Protein AF-A0A2T1ENC5-F1 (afdb_monomer_lite)

Sequence (123 aa):
MCKVIEQIRSIVQFRAGNLIKDNFPQPFVDLHSRNIVICCNVFIYFDSKAIVMTLDKFYYILNFGGYLITGHAELHRQKLGRLQTKVFPESLIYQRQDLPVKKYIVAEKLLTTVININQSKIV

Foldseek 3Di:
DDDDDVVVVVVDDDDDDDLQPDDPPDPPDDLPDQQEAEEEPPLVPDDLVSVVSNLVRVLLSHAAFGKYFYYPCSCVPHDNDQWCWDDDPHGIMTTRHDHNPPDVVVVVVVVVVVVVVVVVPDD

pLDDT: mean 78.29, std 17.15, range [41.56, 97.31]

Secondary structure (DSSP, 8-state):
-----HHHHTT-------TTTS--S-TTS-TT---EEEE-S-GGG--HHHHHHHHHHHHHHSPTT-EEEESTTTTTTS--TTEEEEEETTEEEEEE-SPPSSSHHHHHHHHHHHHHHHTSS--

Radius of gyration: 20.45 Å; chains: 1; bounding box: 63×48×48 Å

Structure (mmCIF, N/CA/C/O backbone):
data_AF-A0A2T1ENC5-F1
#
_entry.id   AF-A0A2T1ENC5-F1
#
loop_
_atom_site.group_PDB
_atom_site.id
_atom_site.type_symbol
_atom_site.label_atom_id
_atom_site.label_alt_id
_atom_site.label_comp_id
_atom_site.label_asym_id
_atom_site.label_entity_id
_atom_site.label_seq_id
_atom_site.pdbx_PDB_ins_code
_atom_site.Cartn_x
_atom_site.Cartn_y
_atom_site.Cartn_z
_atom_site.occupancy
_atom_site.B_iso_or_equiv
_atom_site.auth_seq_id
_atom_site.auth_comp_id
_atom_site.auth_asym_id
_atom_site.auth_atom_id
_atom_site.pdbx_PDB_model_num
ATOM 1 N N . MET A 1 1 ? -27.206 17.756 3.305 1.00 75.56 1 MET A N 1
ATOM 2 C CA . MET A 1 1 ? -25.779 17.373 3.222 1.00 75.56 1 MET A CA 1
ATOM 3 C C . MET A 1 1 ? -25.552 16.206 4.173 1.00 75.56 1 MET A C 1
ATOM 5 O O . MET A 1 1 ? -25.621 16.405 5.380 1.00 75.56 1 MET A O 1
ATOM 9 N N . CYS A 1 2 ? -25.391 14.990 3.650 1.00 87.94 2 CYS A N 1
ATOM 10 C CA . CYS A 1 2 ? -25.150 13.805 4.478 1.00 87.94 2 CYS A CA 1
ATOM 11 C C . CYS A 1 2 ? -23.736 13.865 5.072 1.00 87.94 2 CYS A C 1
ATOM 13 O O . CYS A 1 2 ? -22.793 14.239 4.376 1.00 87.94 2 CYS A O 1
ATOM 15 N N . LYS A 1 3 ? -23.592 13.523 6.355 1.00 93.88 3 LYS A N 1
ATOM 16 C CA . LYS A 1 3 ? -22.303 13.481 7.060 1.00 93.88 3 LYS A CA 1
ATOM 17 C C . LYS A 1 3 ? -22.043 12.064 7.563 1.00 93.88 3 LYS A C 1
ATOM 19 O O . LYS A 1 3 ? -22.978 11.360 7.931 1.00 93.88 3 LYS A O 1
ATOM 24 N N . VAL A 1 4 ? -20.773 11.666 7.588 1.00 95.81 4 VAL A N 1
ATOM 25 C CA . VAL A 1 4 ? -20.341 10.404 8.207 1.00 95.81 4 VAL A CA 1
ATOM 26 C C . VAL A 1 4 ? -20.520 10.509 9.724 1.00 95.81 4 VAL A C 1
ATOM 28 O O . VAL A 1 4 ? -20.210 11.550 10.305 1.00 95.81 4 VAL A O 1
ATOM 31 N N . ILE A 1 5 ? -21.012 9.444 10.359 1.00 97.31 5 ILE A N 1
ATOM 32 C CA . ILE A 1 5 ? -21.190 9.378 11.816 1.00 97.31 5 ILE A CA 1
ATOM 33 C C . ILE A 1 5 ? -19.848 9.453 12.554 1.00 97.31 5 ILE A C 1
ATOM 35 O O . ILE A 1 5 ? -18.824 8.968 12.070 1.00 97.31 5 ILE A O 1
ATOM 39 N N . GLU A 1 6 ? -19.854 10.026 13.756 1.00 96.25 6 GLU A N 1
ATOM 40 C CA . GLU A 1 6 ? -18.619 10.320 14.492 1.00 96.25 6 GLU A CA 1
ATOM 41 C C . GLU A 1 6 ? -17.825 9.063 14.874 1.00 96.25 6 GLU A C 1
ATOM 43 O O . GLU A 1 6 ? -16.600 9.070 14.834 1.00 96.25 6 GLU A O 1
ATOM 48 N N . GLN A 1 7 ? -18.515 7.950 15.135 1.00 97.25 7 GLN A N 1
ATOM 49 C CA . GLN A 1 7 ? -17.907 6.654 15.459 1.00 97.25 7 GLN A CA 1
ATOM 50 C C . GLN A 1 7 ? -16.988 6.120 14.348 1.00 97.25 7 GLN A C 1
ATOM 52 O O . GLN A 1 7 ? -15.973 5.499 14.635 1.00 97.25 7 GLN A O 1
ATOM 57 N N . ILE A 1 8 ? -17.328 6.366 13.076 1.00 95.88 8 ILE A N 1
ATOM 58 C CA . ILE A 1 8 ? -16.476 5.976 11.943 1.00 95.88 8 ILE A CA 1
ATOM 59 C C . ILE A 1 8 ? -15.369 7.006 11.728 1.00 95.88 8 ILE A C 1
ATOM 61 O O . ILE A 1 8 ? -14.242 6.651 11.397 1.00 95.88 8 ILE A O 1
ATOM 65 N N . ARG A 1 9 ? -15.660 8.293 11.936 1.00 94.69 9 ARG A N 1
ATOM 66 C CA . ARG A 1 9 ? -14.656 9.353 11.778 1.00 94.69 9 ARG A CA 1
ATOM 67 C C . ARG A 1 9 ? -13.524 9.224 12.796 1.00 94.69 9 ARG A C 1
ATOM 69 O O . ARG A 1 9 ? -12.378 9.460 12.431 1.00 94.69 9 ARG A O 1
ATOM 76 N N . SER A 1 10 ? -13.824 8.812 14.028 1.00 94.69 10 SER A N 1
ATOM 77 C CA . SER A 1 10 ? -12.836 8.698 15.107 1.00 94.69 10 SER A CA 1
ATOM 78 C C . SER A 1 10 ? -11.815 7.572 14.902 1.00 94.69 10 SER A C 1
ATOM 80 O O . SER A 1 10 ? -10.705 7.662 15.424 1.00 94.69 10 SER A O 1
ATOM 82 N N . ILE A 1 11 ? -12.149 6.543 14.114 1.00 92.75 11 ILE A N 1
ATOM 83 C CA . ILE A 1 11 ? -11.243 5.423 13.802 1.00 92.75 11 ILE A CA 1
ATOM 84 C C . ILE A 1 11 ? -10.414 5.646 12.528 1.00 92.75 11 ILE A C 1
ATOM 86 O O . ILE A 1 11 ? -9.574 4.813 12.187 1.00 92.75 11 ILE A O 1
ATOM 90 N N . VAL A 1 12 ? -10.627 6.758 11.816 1.00 90.75 12 VAL A N 1
ATOM 91 C CA . VAL A 1 12 ? -9.920 7.084 10.572 1.00 90.75 12 VAL A CA 1
ATOM 92 C C . VAL A 1 12 ? -8.936 8.223 10.809 1.00 90.75 12 VAL A C 1
ATOM 94 O O . VAL A 1 12 ? -9.299 9.309 11.254 1.00 90.75 12 VAL A O 1
ATOM 97 N N . GLN A 1 13 ? -7.675 8.002 10.441 1.00 88.62 13 GLN A N 1
ATOM 98 C CA . GLN A 1 13 ? -6.644 9.035 10.470 1.00 88.62 13 GLN A CA 1
ATOM 99 C C . GLN A 1 13 ? -6.225 9.406 9.050 1.00 88.62 13 GLN A C 1
ATOM 101 O O . GLN A 1 13 ? -5.732 8.567 8.299 1.00 88.62 13 GLN A O 1
ATOM 106 N N . PHE A 1 14 ? -6.370 10.684 8.702 1.00 89.12 14 PHE A N 1
ATOM 107 C CA . PHE A 1 14 ? -5.869 11.218 7.440 1.00 89.12 14 PHE A CA 1
ATOM 108 C C . PHE A 1 14 ? -4.440 11.733 7.605 1.00 89.12 14 PHE A C 1
ATOM 110 O O . PHE A 1 14 ? -4.104 12.420 8.579 1.00 89.12 14 PHE A O 1
ATOM 117 N N . ARG A 1 15 ? -3.592 11.394 6.636 1.00 87.00 15 ARG A N 1
ATOM 118 C CA . ARG A 1 15 ? -2.210 11.861 6.525 1.00 87.00 15 ARG A CA 1
ATOM 119 C C . ARG A 1 15 ? -1.925 12.165 5.061 1.00 87.00 15 ARG A C 1
ATOM 121 O O . ARG A 1 15 ? -2.281 11.374 4.192 1.00 87.00 15 ARG A O 1
ATOM 128 N N . ALA A 1 16 ? -1.288 13.301 4.803 1.00 88.50 16 ALA A N 1
ATOM 129 C CA . ALA A 1 16 ? -0.722 13.573 3.491 1.00 88.50 16 ALA A CA 1
ATOM 130 C C . ALA A 1 16 ? 0.532 12.708 3.305 1.00 88.50 16 ALA A C 1
ATOM 132 O O . ALA A 1 16 ? 1.316 12.550 4.242 1.00 88.50 16 ALA A O 1
ATOM 133 N N . GLY A 1 17 ? 0.711 12.147 2.113 1.00 88.06 17 GLY A N 1
ATOM 134 C CA . GLY A 1 17 ? 1.881 11.342 1.791 1.00 88.06 17 GLY A CA 1
ATOM 135 C C . GLY A 1 17 ? 2.045 11.146 0.289 1.00 88.06 17 GLY A C 1
ATOM 136 O O . GLY A 1 17 ? 1.069 11.031 -0.452 1.00 88.06 17 GLY A O 1
ATOM 137 N N . ASN A 1 18 ? 3.294 11.107 -0.156 1.00 91.44 18 ASN A N 1
ATOM 138 C CA . ASN A 1 18 ? 3.709 10.830 -1.519 1.00 91.44 18 ASN A CA 1
ATOM 139 C C . ASN A 1 18 ? 4.299 9.416 -1.605 1.00 91.44 18 ASN A C 1
ATOM 141 O O . ASN A 1 18 ? 5.370 9.139 -1.064 1.00 91.44 18 ASN A O 1
ATOM 145 N N . LEU A 1 19 ? 3.629 8.530 -2.346 1.00 90.50 19 LEU A N 1
ATOM 146 C CA . LEU A 1 19 ? 4.019 7.120 -2.475 1.00 90.50 19 LEU A CA 1
ATOM 147 C C . LEU A 1 19 ? 5.432 6.917 -3.042 1.00 90.50 19 LEU A C 1
ATOM 149 O O . LEU A 1 19 ? 6.065 5.905 -2.746 1.00 90.50 19 LEU A O 1
ATOM 153 N N . ILE A 1 20 ? 5.963 7.880 -3.800 1.00 90.06 20 ILE A N 1
ATOM 154 C CA . ILE A 1 20 ? 7.287 7.791 -4.422 1.00 90.06 20 ILE A CA 1
ATOM 155 C C . ILE A 1 20 ? 8.347 8.475 -3.564 1.00 90.06 20 ILE A C 1
ATOM 157 O O . ILE A 1 20 ? 9.327 7.829 -3.189 1.00 90.06 20 ILE A O 1
ATOM 161 N N . LYS A 1 21 ? 8.134 9.750 -3.224 1.00 89.38 21 LYS A N 1
ATOM 162 C CA . LYS A 1 21 ? 9.145 10.601 -2.578 1.00 89.38 21 LYS A CA 1
ATOM 163 C C . LYS A 1 21 ? 9.297 10.350 -1.083 1.00 89.38 21 LYS A C 1
ATOM 165 O O . LYS A 1 21 ? 10.406 10.470 -0.573 1.00 89.38 21 LYS A O 1
ATOM 170 N N . ASP A 1 22 ? 8.218 9.996 -0.392 1.00 86.12 22 ASP A N 1
ATOM 171 C CA . ASP A 1 22 ? 8.256 9.943 1.065 1.00 86.12 22 ASP A CA 1
ATOM 172 C C . ASP A 1 22 ? 8.789 8.599 1.562 1.00 86.12 22 ASP A C 1
ATOM 174 O O . ASP A 1 22 ? 8.508 7.529 1.000 1.00 86.12 22 ASP A O 1
ATOM 178 N N . ASN A 1 23 ? 9.528 8.658 2.670 1.00 74.31 23 ASN A N 1
ATOM 179 C CA . ASN A 1 23 ? 9.934 7.478 3.418 1.00 74.31 23 ASN A CA 1
ATOM 180 C C . ASN A 1 23 ? 8.727 6.947 4.202 1.00 74.31 23 ASN A C 1
ATOM 182 O O . ASN A 1 23 ? 8.351 7.476 5.248 1.00 74.31 23 ASN A O 1
ATOM 186 N N . PHE A 1 24 ? 8.111 5.896 3.665 1.00 70.44 24 PHE A N 1
ATOM 187 C CA . PHE A 1 24 ? 6.987 5.178 4.255 1.00 70.44 24 PHE A CA 1
ATOM 188 C C . PHE A 1 24 ? 7.349 3.685 4.363 1.00 70.44 24 PHE A C 1
ATOM 190 O O . PHE A 1 24 ? 7.922 3.154 3.408 1.00 70.44 24 PHE A O 1
ATOM 197 N N . PRO A 1 25 ? 7.038 2.995 5.478 1.00 62.00 25 PRO A N 1
ATOM 198 C CA . PRO A 1 25 ? 6.322 3.476 6.661 1.00 62.00 25 PRO A CA 1
ATOM 199 C C . PRO A 1 25 ? 7.209 4.330 7.574 1.00 62.00 25 PRO A C 1
ATOM 201 O O . PRO A 1 25 ? 8.374 4.012 7.799 1.00 62.00 25 PRO A O 1
ATOM 204 N N . GLN A 1 26 ? 6.651 5.406 8.134 1.00 60.31 26 GLN A N 1
ATOM 205 C CA . GLN A 1 26 ? 7.334 6.134 9.203 1.00 60.31 26 GLN A CA 1
ATOM 206 C C . GLN A 1 26 ? 7.369 5.256 10.470 1.00 60.31 26 GLN A C 1
ATOM 208 O O . GLN A 1 26 ? 6.349 4.645 10.802 1.00 60.31 26 GLN A O 1
ATOM 213 N N . PRO A 1 27 ? 8.502 5.200 11.196 1.00 50.34 27 PRO A N 1
ATOM 214 C CA . PRO A 1 27 ? 8.709 4.286 12.326 1.00 50.34 27 PRO A CA 1
ATOM 215 C C . PRO A 1 27 ? 7.731 4.479 13.499 1.00 50.34 27 PRO A C 1
ATOM 217 O O . PRO A 1 27 ? 7.615 3.593 14.336 1.00 50.34 27 PRO A O 1
ATOM 220 N N . PHE A 1 28 ? 7.002 5.598 13.541 1.00 45.12 28 PHE A N 1
ATOM 221 C CA . PHE A 1 28 ? 6.059 5.946 14.609 1.00 45.12 28 PHE A CA 1
ATOM 222 C C . PHE A 1 28 ? 4.609 5.515 14.358 1.00 45.12 28 PHE A C 1
ATOM 224 O O . PHE A 1 28 ? 3.747 5.780 15.190 1.00 45.12 28 PHE A O 1
ATOM 231 N N . VAL A 1 29 ? 4.307 4.872 13.226 1.00 52.75 29 VAL A N 1
ATOM 232 C CA . VAL A 1 29 ? 2.944 4.401 12.955 1.00 52.75 29 VAL A CA 1
ATOM 233 C C . VAL A 1 29 ? 2.872 2.904 13.211 1.00 52.75 29 VAL A C 1
ATOM 235 O O . VAL A 1 29 ? 3.190 2.126 12.306 1.00 52.75 29 VAL A O 1
ATOM 238 N N . ASP A 1 30 ? 2.482 2.560 14.444 1.00 53.41 30 ASP A N 1
ATOM 239 C CA . ASP A 1 30 ? 2.200 1.223 14.984 1.00 53.41 30 ASP A CA 1
ATOM 240 C C . ASP A 1 30 ? 2.373 0.096 13.959 1.00 53.41 30 ASP A C 1
ATOM 242 O O . ASP A 1 30 ? 1.518 -0.165 13.107 1.00 53.41 30 ASP A O 1
ATOM 246 N N . LEU A 1 31 ? 3.515 -0.589 14.042 1.00 47.94 31 LEU A N 1
ATOM 247 C CA . LEU A 1 31 ? 3.858 -1.725 13.184 1.00 47.94 31 LEU A CA 1
ATOM 248 C C . LEU A 1 31 ? 2.944 -2.946 13.412 1.00 47.94 31 LEU A C 1
ATOM 250 O O . LEU A 1 31 ? 3.096 -3.961 12.738 1.00 47.94 31 LEU A O 1
ATOM 254 N N . HIS A 1 32 ? 1.998 -2.878 14.350 1.00 51.00 32 HIS A N 1
ATOM 255 C CA . HIS A 1 32 ? 1.312 -4.054 14.870 1.00 51.00 32 HIS A CA 1
ATOM 256 C C . HIS A 1 32 ? 0.053 -4.499 14.108 1.00 51.00 32 HIS A C 1
ATOM 258 O O . HIS A 1 32 ? -0.423 -5.598 14.379 1.00 51.00 32 HIS A O 1
ATOM 264 N N . SER A 1 33 ? -0.484 -3.748 13.136 1.00 58.97 33 SER A N 1
ATOM 265 C CA . SER A 1 33 ? -1.833 -4.065 12.614 1.00 58.97 33 SER A CA 1
ATOM 266 C C . SER A 1 33 ? -2.085 -3.870 11.114 1.00 58.97 33 SER A C 1
ATOM 268 O O . SER A 1 33 ? -3.239 -3.783 10.695 1.00 58.97 33 SER A O 1
ATOM 270 N N . ARG A 1 34 ? -1.064 -3.853 10.248 1.00 69.62 34 ARG A N 1
ATOM 271 C CA . ARG A 1 34 ? -1.312 -3.710 8.800 1.00 69.62 34 ARG A CA 1
ATOM 272 C C . ARG A 1 34 ? -1.456 -5.053 8.097 1.00 69.62 34 ARG A C 1
ATOM 274 O O . ARG A 1 34 ? -0.535 -5.570 7.469 1.00 69.62 34 ARG A O 1
ATOM 281 N N . ASN A 1 35 ? -2.665 -5.594 8.202 1.00 83.38 35 ASN A N 1
ATOM 282 C CA . ASN A 1 35 ? -3.074 -6.799 7.484 1.00 83.38 35 ASN A CA 1
ATOM 283 C C . ASN A 1 35 ? -3.595 -6.494 6.073 1.00 83.38 35 ASN A C 1
ATOM 285 O O . ASN A 1 35 ? -3.587 -7.386 5.234 1.00 83.38 35 ASN A O 1
ATOM 289 N N . ILE A 1 36 ? -4.065 -5.268 5.808 1.00 90.75 36 ILE A N 1
A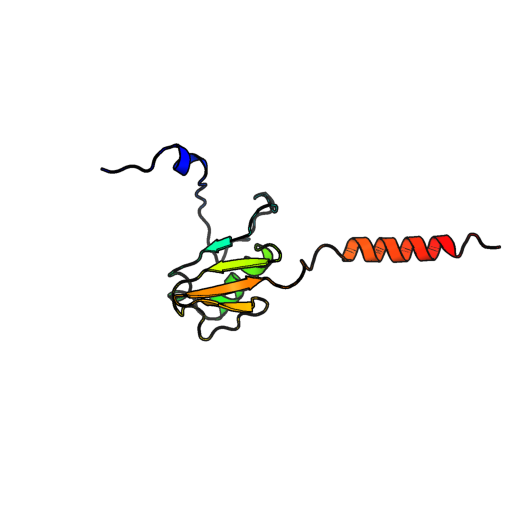TOM 290 C CA . ILE A 1 36 ? -4.686 -4.893 4.531 1.00 90.75 36 ILE A CA 1
ATOM 291 C C . ILE A 1 36 ? -4.170 -3.522 4.074 1.00 90.75 36 ILE A C 1
ATOM 293 O O . ILE A 1 36 ? -4.150 -2.569 4.852 1.00 90.75 36 ILE A O 1
ATOM 297 N N . VAL A 1 37 ? -3.788 -3.424 2.801 1.00 91.94 37 VAL A N 1
ATOM 298 C CA . VAL A 1 37 ? -3.519 -2.177 2.072 1.00 91.94 37 VAL A CA 1
ATOM 299 C C . VAL A 1 37 ? -4.474 -2.107 0.882 1.00 91.94 37 VAL A C 1
ATOM 301 O O . VAL A 1 37 ? -4.599 -3.075 0.137 1.00 91.94 37 VAL A O 1
ATOM 304 N N . ILE A 1 38 ? -5.131 -0.963 0.686 1.00 92.94 38 ILE A N 1
ATOM 305 C CA . ILE A 1 38 ? -6.015 -0.709 -0.460 1.00 92.94 38 ILE A CA 1
ATOM 306 C C . ILE A 1 38 ? -5.425 0.447 -1.268 1.00 92.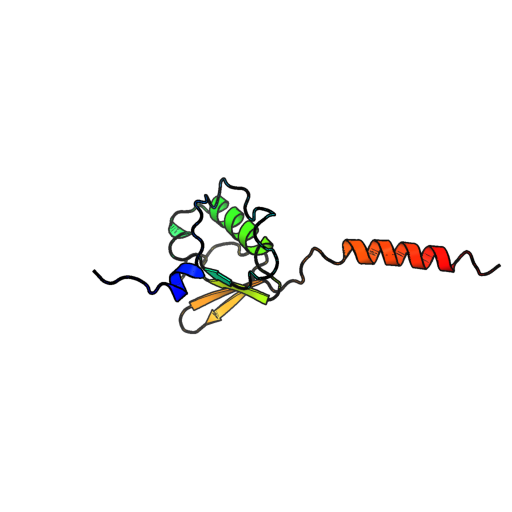94 38 ILE A C 1
ATOM 308 O O . ILE A 1 38 ? -5.188 1.525 -0.724 1.00 92.94 38 ILE A O 1
ATOM 312 N N . CYS A 1 39 ? -5.169 0.220 -2.555 1.00 92.69 39 CYS A N 1
ATOM 313 C CA . CYS A 1 39 ? -4.590 1.202 -3.469 1.00 92.69 39 CYS A CA 1
ATOM 314 C C . CYS A 1 39 ? -5.241 1.057 -4.853 1.00 92.69 39 CYS A C 1
ATOM 316 O O . CYS A 1 39 ? -4.694 0.420 -5.752 1.00 92.69 39 CYS A O 1
ATOM 318 N N . CYS A 1 40 ? -6.452 1.601 -4.988 1.00 93.62 40 CYS A N 1
ATOM 319 C CA . CYS A 1 40 ? -7.247 1.538 -6.213 1.00 93.62 40 CYS A CA 1
ATOM 320 C C . CYS A 1 40 ? -7.176 2.859 -6.981 1.00 93.62 40 CYS A C 1
ATOM 322 O O . CYS A 1 40 ? -7.206 3.933 -6.385 1.00 93.62 40 CYS A O 1
ATOM 324 N N . ASN A 1 41 ? -7.121 2.757 -8.303 1.00 93.38 41 ASN A N 1
ATOM 325 C CA . ASN A 1 41 ? -7.053 3.832 -9.285 1.00 93.38 41 ASN A CA 1
ATOM 326 C C . ASN A 1 41 ? -5.818 4.728 -9.139 1.00 93.38 41 ASN A C 1
ATOM 328 O O . ASN A 1 41 ? -5.873 5.905 -9.481 1.00 93.38 41 ASN A O 1
ATOM 332 N N . VAL A 1 42 ? -4.703 4.182 -8.643 1.00 94.19 42 VAL A N 1
ATOM 333 C CA . VAL A 1 42 ? -3.456 4.940 -8.436 1.00 94.19 42 VAL A CA 1
ATOM 334 C C . VAL A 1 42 ? -2.366 4.489 -9.401 1.00 94.19 42 VAL A C 1
ATOM 336 O O . VAL A 1 42 ? -1.697 5.331 -9.999 1.00 94.19 42 VAL A O 1
ATOM 339 N N . PHE A 1 43 ? -2.192 3.180 -9.607 1.00 93.38 43 PHE A N 1
ATOM 340 C CA . PHE A 1 43 ? -1.073 2.670 -10.406 1.00 93.38 43 PHE A CA 1
ATOM 341 C C . PHE A 1 43 ? -1.175 3.027 -11.891 1.00 93.38 43 PHE A C 1
ATOM 343 O O . PHE A 1 43 ? -0.153 3.085 -12.566 1.00 93.38 43 PHE A O 1
ATOM 350 N N . ILE A 1 44 ? -2.376 3.346 -12.382 1.00 93.19 44 ILE A N 1
ATOM 351 C CA . ILE A 1 44 ? -2.608 3.825 -13.755 1.00 93.19 44 ILE A CA 1
ATOM 352 C C . ILE A 1 44 ? -1.872 5.135 -14.081 1.00 93.19 44 ILE A C 1
ATOM 354 O O . ILE A 1 44 ? -1.689 5.454 -15.252 1.00 93.19 44 ILE A O 1
ATOM 358 N N . TYR A 1 45 ? -1.441 5.883 -13.061 1.00 93.62 45 TYR A N 1
ATOM 359 C CA . TYR A 1 45 ? -0.682 7.126 -13.215 1.00 93.62 45 TYR A CA 1
ATOM 360 C C . TYR A 1 45 ? 0.833 6.934 -13.061 1.00 93.62 45 TYR A C 1
ATOM 362 O O . TYR A 1 45 ? 1.585 7.901 -13.179 1.00 93.62 45 TYR A O 1
ATOM 370 N N . PHE A 1 46 ? 1.296 5.725 -12.732 1.00 93.81 46 PHE A N 1
ATOM 371 C CA . PHE A 1 46 ? 2.697 5.450 -12.423 1.00 93.81 46 PHE A CA 1
ATOM 372 C C . PHE A 1 46 ? 3.390 4.735 -13.581 1.00 93.81 46 PHE A C 1
ATOM 374 O O . PHE A 1 46 ? 2.834 3.838 -14.212 1.00 93.81 46 PHE A O 1
ATOM 381 N N . ASP A 1 47 ? 4.650 5.097 -13.821 1.00 93.06 47 ASP A N 1
ATOM 382 C CA . ASP A 1 47 ? 5.526 4.293 -14.666 1.00 93.06 47 ASP A CA 1
ATOM 383 C C . ASP A 1 47 ? 5.951 2.996 -13.948 1.00 93.06 47 ASP A C 1
ATOM 385 O O . ASP A 1 47 ? 5.761 2.819 -12.739 1.00 93.06 47 ASP A O 1
ATOM 389 N N . SER A 1 48 ? 6.569 2.068 -14.681 1.00 91.00 48 SER A N 1
ATOM 390 C CA . SER A 1 48 ? 7.008 0.787 -14.115 1.00 91.00 48 SER A CA 1
ATOM 391 C C . SER A 1 48 ? 7.965 0.941 -12.927 1.00 91.00 48 SER A C 1
ATOM 393 O O . SER A 1 48 ? 7.932 0.121 -12.010 1.00 91.00 48 SER A O 1
ATOM 395 N N . LYS A 1 49 ? 8.808 1.980 -12.904 1.00 91.50 49 LYS A N 1
ATOM 396 C CA . LYS A 1 49 ? 9.758 2.214 -11.807 1.00 91.50 49 LYS A CA 1
ATOM 397 C C . LYS A 1 49 ? 9.016 2.651 -10.544 1.00 91.50 49 LYS A C 1
ATOM 399 O O . LYS A 1 49 ? 9.261 2.102 -9.470 1.00 91.50 49 LYS A O 1
ATOM 404 N N . ALA A 1 50 ? 8.086 3.589 -10.679 1.00 93.00 50 ALA A N 1
ATOM 405 C CA . ALA A 1 50 ? 7.231 4.088 -9.614 1.00 93.00 50 ALA A CA 1
ATOM 406 C C . ALA A 1 50 ? 6.320 2.986 -9.049 1.00 93.00 50 ALA A C 1
ATOM 408 O O . ALA A 1 50 ? 6.164 2.886 -7.827 1.00 93.00 50 ALA A O 1
ATOM 409 N N . ILE A 1 51 ? 5.790 2.110 -9.910 1.00 93.06 51 ILE A N 1
ATOM 410 C CA . ILE A 1 51 ? 5.037 0.920 -9.492 1.00 93.06 51 ILE A CA 1
ATOM 411 C C . ILE A 1 51 ? 5.922 0.006 -8.640 1.00 93.06 51 ILE A C 1
ATOM 413 O O . ILE A 1 51 ? 5.550 -0.308 -7.512 1.00 93.06 51 ILE A O 1
ATOM 417 N N . VAL A 1 52 ? 7.105 -0.380 -9.131 1.00 91.31 52 VAL A N 1
ATOM 418 C CA . VAL A 1 52 ? 8.017 -1.283 -8.403 1.00 91.31 52 VAL A CA 1
ATOM 419 C C . VAL A 1 52 ? 8.415 -0.701 -7.045 1.00 91.31 52 VAL A C 1
ATOM 421 O O . VAL A 1 52 ? 8.342 -1.405 -6.039 1.00 91.31 52 VAL A O 1
ATOM 424 N N . MET A 1 53 ? 8.768 0.588 -6.987 1.00 90.31 53 MET A N 1
ATOM 425 C CA . MET A 1 53 ? 9.098 1.269 -5.728 1.00 90.31 53 MET A CA 1
ATOM 426 C C . MET A 1 53 ? 7.928 1.245 -4.736 1.00 90.31 53 MET A C 1
ATOM 428 O O . MET A 1 53 ? 8.126 1.023 -3.543 1.00 90.31 53 MET A O 1
ATOM 432 N N . THR A 1 54 ? 6.707 1.463 -5.222 1.00 91.75 54 THR A N 1
ATOM 433 C CA . THR A 1 54 ? 5.502 1.484 -4.384 1.00 91.75 54 THR A CA 1
ATOM 434 C C . THR A 1 54 ? 5.140 0.085 -3.879 1.00 91.75 54 THR A C 1
ATOM 436 O O . THR A 1 54 ? 4.839 -0.082 -2.697 1.00 91.75 54 THR A O 1
ATOM 439 N N . LEU A 1 55 ? 5.221 -0.934 -4.740 1.00 91.56 55 LEU A N 1
ATOM 440 C CA . LEU A 1 55 ? 4.973 -2.327 -4.363 1.00 91.56 55 LEU A CA 1
ATOM 441 C C . LEU A 1 55 ? 5.978 -2.828 -3.323 1.00 91.56 55 LEU A C 1
ATOM 443 O O . LEU A 1 55 ? 5.581 -3.520 -2.386 1.00 91.56 55 LEU A O 1
ATOM 447 N N . ASP A 1 56 ? 7.253 -2.449 -3.441 1.00 89.06 56 ASP A N 1
ATOM 448 C CA . ASP A 1 56 ? 8.272 -2.818 -2.457 1.00 89.06 56 ASP A CA 1
ATOM 449 C C . ASP A 1 56 ? 7.995 -2.177 -1.087 1.00 89.06 56 ASP A C 1
ATOM 451 O O . ASP A 1 56 ? 8.029 -2.865 -0.063 1.00 89.06 56 ASP A O 1
ATOM 455 N N . LYS A 1 57 ? 7.588 -0.897 -1.062 1.00 88.06 57 LYS A N 1
ATOM 456 C CA . LYS A 1 57 ? 7.115 -0.244 0.171 1.00 88.06 57 LYS A CA 1
ATOM 457 C C . LYS A 1 57 ? 5.948 -1.021 0.782 1.00 88.06 57 LYS A C 1
ATOM 459 O O . LYS A 1 57 ? 6.030 -1.415 1.945 1.00 88.06 57 LYS A O 1
ATOM 464 N N . PHE A 1 58 ? 4.886 -1.290 0.016 1.00 89.75 58 PHE A N 1
ATOM 465 C CA . PHE A 1 58 ? 3.710 -2.022 0.511 1.00 89.75 58 PHE A CA 1
ATOM 466 C C . PHE A 1 58 ? 4.053 -3.410 1.042 1.00 89.75 58 PHE A C 1
ATOM 468 O O . PHE A 1 58 ? 3.550 -3.801 2.095 1.00 89.75 58 PHE A O 1
ATOM 475 N N . TYR A 1 59 ? 4.961 -4.123 0.382 1.00 88.31 59 TYR A N 1
ATOM 476 C CA . TYR A 1 59 ? 5.445 -5.406 0.864 1.00 88.31 59 TYR A CA 1
ATOM 477 C C . TYR A 1 59 ? 6.059 -5.304 2.277 1.00 88.31 59 TYR A C 1
ATOM 479 O O . TYR A 1 59 ? 5.772 -6.144 3.133 1.00 88.31 59 TYR A O 1
ATOM 487 N N . TYR A 1 60 ? 6.887 -4.290 2.562 1.00 84.44 60 TYR A N 1
ATOM 488 C CA . TYR A 1 60 ? 7.514 -4.133 3.886 1.00 84.44 60 TYR A CA 1
ATOM 489 C C . TYR A 1 60 ? 6.537 -3.691 4.976 1.00 84.44 60 TYR A C 1
ATOM 491 O O . TYR A 1 60 ? 6.823 -3.858 6.160 1.00 84.44 60 TYR A O 1
ATOM 499 N N . ILE A 1 61 ? 5.397 -3.139 4.575 1.00 83.88 61 ILE A N 1
ATOM 500 C CA . ILE A 1 61 ? 4.356 -2.639 5.471 1.00 83.88 61 ILE A CA 1
ATOM 501 C C . ILE A 1 61 ? 3.364 -3.739 5.842 1.00 83.88 61 ILE A C 1
ATOM 503 O O . ILE A 1 61 ? 2.855 -3.747 6.961 1.00 83.88 61 ILE A O 1
ATOM 507 N N . LEU A 1 62 ? 3.069 -4.640 4.906 1.00 87.12 62 LEU A N 1
ATOM 508 C CA . LEU A 1 62 ? 2.144 -5.745 5.124 1.00 87.12 62 LEU A CA 1
ATOM 509 C C . LEU A 1 62 ? 2.736 -6.777 6.079 1.00 87.12 62 LEU A C 1
ATOM 511 O O . LEU A 1 62 ? 3.876 -7.210 5.918 1.00 87.12 62 LEU A O 1
ATOM 515 N N . ASN A 1 63 ? 1.936 -7.246 7.027 1.00 86.31 63 ASN A N 1
ATOM 516 C CA . ASN A 1 63 ? 2.288 -8.413 7.830 1.00 86.31 63 ASN A CA 1
ATOM 517 C C . ASN A 1 63 ? 2.306 -9.697 6.986 1.00 86.31 63 ASN A C 1
ATOM 519 O O . ASN A 1 63 ? 1.779 -9.746 5.872 1.00 86.31 63 ASN A O 1
ATOM 523 N N . PHE A 1 64 ? 2.896 -10.761 7.537 1.00 86.44 64 PHE A N 1
ATOM 524 C CA . PHE A 1 64 ? 2.736 -12.105 6.981 1.00 86.44 64 PHE A CA 1
ATOM 525 C C . PHE A 1 64 ? 1.252 -12.448 6.831 1.00 86.44 64 PHE A C 1
ATOM 527 O O . PHE A 1 64 ? 0.466 -12.225 7.750 1.00 86.44 64 PHE A O 1
ATOM 534 N N . GLY A 1 65 ? 0.877 -12.971 5.667 1.00 88.25 65 GLY A N 1
ATOM 535 C CA . GLY A 1 65 ? -0.508 -13.268 5.318 1.00 88.25 65 GLY A CA 1
ATOM 536 C C . GLY A 1 65 ? -1.339 -12.043 4.9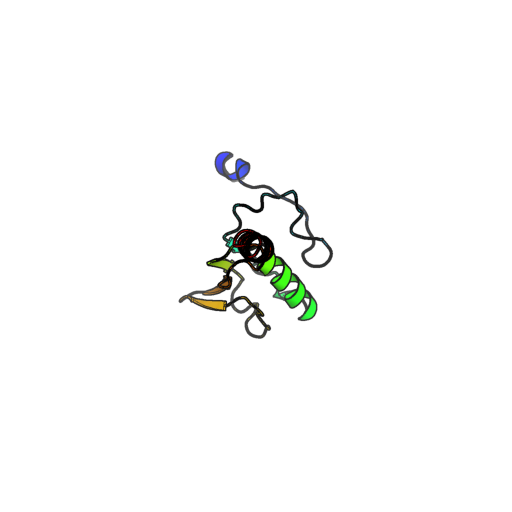22 1.00 88.25 65 GLY A C 1
ATOM 537 O O . GLY A 1 65 ? -2.486 -12.226 4.518 1.00 88.25 65 GLY A O 1
ATOM 538 N N . GLY A 1 66 ? -0.786 -10.827 5.006 1.00 91.06 66 GLY A N 1
ATOM 539 C CA . GLY A 1 66 ? -1.480 -9.585 4.677 1.00 91.06 66 GLY A CA 1
ATOM 540 C C . GLY A 1 66 ? -1.752 -9.411 3.180 1.00 91.06 66 GLY A C 1
ATOM 541 O O . GLY A 1 66 ? -1.050 -9.968 2.333 1.00 91.06 66 GLY A O 1
ATOM 542 N N . TYR A 1 67 ? -2.765 -8.605 2.863 1.00 92.44 67 TYR A N 1
ATOM 543 C CA . TYR A 1 67 ? -3.301 -8.414 1.519 1.00 92.44 67 TYR A CA 1
ATOM 544 C C . TYR A 1 67 ? -3.116 -6.982 1.006 1.00 92.44 67 TYR A C 1
ATOM 546 O O . TYR A 1 67 ? -3.395 -6.010 1.702 1.00 92.44 67 TYR A O 1
ATOM 554 N N . LEU A 1 68 ? -2.717 -6.860 -0.254 1.00 93.75 68 LEU A N 1
ATOM 555 C CA . LEU A 1 68 ? -2.815 -5.661 -1.073 1.00 93.75 68 LEU A CA 1
ATOM 556 C C . LEU A 1 68 ? -3.983 -5.834 -2.049 1.00 93.75 68 LEU A C 1
ATOM 558 O O . LEU A 1 68 ? -4.023 -6.790 -2.823 1.00 93.75 68 LEU A O 1
ATOM 562 N N . ILE A 1 69 ? -4.908 -4.883 -2.032 1.00 93.00 69 ILE A N 1
ATOM 563 C CA . ILE A 1 69 ? -6.047 -4.806 -2.946 1.00 93.00 69 ILE A CA 1
ATOM 564 C C . ILE A 1 69 ? -5.820 -3.611 -3.873 1.00 93.00 69 ILE A C 1
ATOM 566 O O . ILE A 1 69 ? -5.541 -2.505 -3.404 1.00 93.00 69 ILE A O 1
ATOM 570 N N . THR A 1 70 ? -5.939 -3.833 -5.179 1.00 92.69 70 THR A N 1
ATOM 571 C CA . THR A 1 70 ? -5.820 -2.789 -6.207 1.00 92.69 70 THR A CA 1
ATOM 572 C C . THR A 1 70 ? -7.087 -2.724 -7.046 1.00 92.69 70 THR A C 1
ATOM 574 O O . THR A 1 70 ? -7.930 -3.619 -6.964 1.00 92.69 70 THR A O 1
ATOM 577 N N . GLY A 1 71 ? -7.219 -1.700 -7.891 1.00 88.69 71 GLY A N 1
ATOM 578 C CA . GLY A 1 71 ? -8.287 -1.694 -8.887 1.00 88.69 71 GLY A CA 1
ATOM 579 C C . GLY A 1 71 ? -8.083 -2.776 -9.951 1.00 88.69 71 GLY A C 1
ATOM 580 O O . GLY A 1 71 ? -7.008 -3.384 -10.065 1.00 88.69 71 GLY A O 1
ATOM 581 N N . HIS A 1 72 ? -9.145 -3.033 -10.718 1.00 84.69 72 HIS A N 1
ATOM 582 C CA . HIS A 1 72 ? -9.173 -4.087 -11.729 1.00 84.69 72 HIS A CA 1
ATOM 583 C C . HIS A 1 72 ? -8.026 -3.929 -12.733 1.00 84.69 72 HIS A C 1
ATOM 585 O O . HIS A 1 72 ? -7.838 -2.870 -13.325 1.00 84.69 72 HIS A O 1
ATOM 591 N N . ALA A 1 73 ? -7.270 -5.012 -12.926 1.00 79.56 73 ALA A N 1
ATOM 592 C CA . ALA A 1 73 ? -6.178 -5.124 -13.894 1.00 79.56 73 ALA A CA 1
ATOM 593 C C . ALA A 1 73 ? -5.021 -4.099 -13.771 1.00 79.56 73 ALA A C 1
ATOM 595 O O . ALA A 1 73 ? -4.145 -4.086 -14.634 1.00 79.56 73 ALA A O 1
ATOM 596 N N . GLU A 1 74 ? -4.928 -3.314 -12.690 1.00 86.69 74 GLU A N 1
ATOM 597 C CA . GLU A 1 74 ? -3.902 -2.260 -12.548 1.00 86.69 74 GLU A CA 1
ATOM 598 C C . GLU A 1 74 ? -2.455 -2.771 -12.564 1.00 86.69 74 GLU A C 1
ATOM 600 O O . GLU A 1 74 ? -1.548 -2.066 -13.001 1.00 86.69 74 GLU A O 1
ATOM 605 N N . LEU A 1 75 ? -2.228 -4.014 -12.132 1.00 87.25 75 LEU A N 1
ATOM 606 C CA . LEU A 1 75 ? -0.899 -4.633 -12.102 1.00 87.25 75 LEU A CA 1
ATOM 607 C C . LEU A 1 75 ? -0.755 -5.808 -13.082 1.00 87.25 75 LEU A C 1
ATOM 609 O O . LEU A 1 75 ? 0.213 -6.559 -12.991 1.00 87.25 75 LEU A O 1
ATOM 613 N N . HIS A 1 76 ? -1.668 -5.958 -14.052 1.00 74.44 76 HIS A N 1
ATOM 614 C CA . HIS A 1 76 ? -1.786 -7.135 -14.935 1.00 74.44 76 HIS A CA 1
ATOM 615 C C . HIS A 1 76 ? -0.525 -7.468 -15.770 1.00 74.44 76 HIS A C 1
ATOM 617 O O . HIS A 1 76 ? -0.422 -8.553 -16.333 1.00 74.44 76 HIS A O 1
ATOM 623 N N . ARG A 1 77 ? 0.466 -6.569 -15.843 1.00 76.94 77 ARG A N 1
ATOM 624 C CA . ARG A 1 77 ? 1.743 -6.782 -16.560 1.00 76.94 77 ARG A CA 1
ATOM 625 C C . ARG A 1 77 ? 2.985 -6.427 -15.740 1.00 76.94 77 ARG A C 1
ATOM 627 O O . ARG A 1 77 ? 4.072 -6.286 -16.295 1.00 76.94 77 ARG A O 1
ATOM 634 N N . GLN A 1 78 ? 2.832 -6.235 -14.434 1.00 82.62 78 GLN A N 1
ATOM 635 C CA . GLN A 1 78 ? 3.912 -5.757 -13.576 1.00 82.62 78 GLN A CA 1
ATOM 636 C C . GLN A 1 78 ? 4.620 -6.921 -12.889 1.00 82.62 78 GLN A C 1
ATOM 638 O O . GLN A 1 78 ? 4.025 -7.956 -12.588 1.00 82.62 78 GLN A O 1
ATOM 643 N N . LYS A 1 79 ? 5.913 -6.749 -12.606 1.00 79.00 79 LYS A N 1
ATOM 644 C CA . LYS A 1 79 ? 6.647 -7.696 -11.764 1.00 79.00 79 LYS A CA 1
ATOM 645 C C . LYS A 1 79 ? 6.203 -7.494 -10.316 1.00 79.00 79 LYS A C 1
ATOM 647 O O . LYS A 1 79 ? 6.588 -6.521 -9.680 1.00 79.00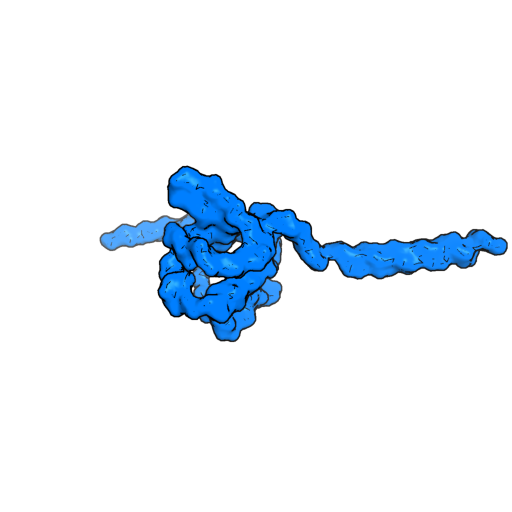 79 LYS A O 1
ATOM 652 N N . LEU A 1 80 ? 5.416 -8.435 -9.803 1.00 80.50 80 LEU A N 1
ATOM 653 C CA . LEU A 1 80 ? 4.845 -8.392 -8.448 1.00 80.50 80 LEU A CA 1
ATOM 654 C C . LEU A 1 80 ? 5.863 -8.724 -7.343 1.00 80.50 80 LEU A C 1
ATOM 656 O O . LEU A 1 80 ? 5.561 -8.628 -6.153 1.00 80.50 80 LEU A O 1
ATOM 660 N N . GLY A 1 81 ? 7.083 -9.104 -7.735 1.00 81.81 81 GLY A N 1
ATOM 661 C CA . GLY A 1 81 ? 8.176 -9.412 -6.823 1.00 81.81 81 GLY A CA 1
ATOM 662 C C . GLY A 1 81 ? 7.802 -10.545 -5.870 1.00 81.81 81 GLY A C 1
ATOM 663 O O . GLY A 1 81 ? 7.684 -11.692 -6.286 1.00 81.81 81 GLY A O 1
ATOM 664 N N . ARG A 1 82 ? 7.633 -10.201 -4.590 1.00 85.06 82 ARG A N 1
ATOM 665 C CA . ARG A 1 82 ? 7.357 -11.132 -3.482 1.00 85.06 82 ARG A CA 1
ATOM 666 C C . ARG A 1 82 ? 5.869 -11.275 -3.140 1.00 85.06 82 ARG A C 1
ATOM 668 O O . ARG A 1 82 ? 5.518 -12.053 -2.258 1.00 85.06 82 ARG A O 1
ATOM 675 N N . LEU A 1 83 ? 4.996 -10.510 -3.792 1.00 89.50 83 LEU A N 1
ATOM 676 C CA . LEU A 1 83 ? 3.555 -10.601 -3.579 1.00 89.50 83 LEU A CA 1
ATOM 677 C C . LEU A 1 83 ? 2.961 -11.690 -4.481 1.00 89.50 83 LEU A C 1
ATOM 679 O O . LEU A 1 83 ? 3.157 -11.676 -5.697 1.00 89.50 83 LEU A O 1
ATOM 683 N N . GLN A 1 84 ? 2.210 -12.622 -3.895 1.00 90.44 84 GLN A N 1
ATOM 684 C CA . GLN A 1 84 ? 1.522 -13.673 -4.642 1.00 90.44 84 GLN A CA 1
ATOM 685 C C . GLN A 1 84 ? 0.142 -13.190 -5.092 1.00 90.44 84 GLN A C 1
ATOM 687 O O . GLN A 1 84 ? -0.637 -12.701 -4.281 1.00 90.44 84 GLN A O 1
ATOM 692 N N . THR A 1 85 ? -0.198 -13.393 -6.364 1.00 90.62 85 THR A N 1
ATOM 693 C CA . THR A 1 85 ? -1.554 -13.116 -6.864 1.00 90.62 85 THR A CA 1
ATOM 694 C C . THR A 1 85 ? -2.539 -14.172 -6.364 1.00 90.62 85 THR A C 1
ATOM 696 O O . THR A 1 85 ? -2.290 -15.372 -6.484 1.00 90.62 85 THR A O 1
ATOM 699 N N . LYS A 1 86 ? -3.682 -13.726 -5.849 1.00 89.38 86 LYS A N 1
ATOM 700 C CA . LYS A 1 86 ? -4.860 -14.537 -5.550 1.00 89.38 86 LYS A CA 1
ATOM 701 C C . LYS A 1 86 ? -6.016 -14.055 -6.417 1.00 89.38 86 LYS A C 1
ATOM 703 O O . LYS A 1 86 ? -6.380 -12.880 -6.390 1.00 89.38 86 LYS A O 1
ATOM 708 N N . VAL A 1 87 ? -6.574 -14.979 -7.188 1.00 86.44 87 VAL A N 1
ATOM 709 C CA . VAL A 1 87 ? -7.701 -14.711 -8.081 1.00 86.44 87 VAL A CA 1
ATOM 710 C C . VAL A 1 87 ? -8.999 -14.935 -7.316 1.00 86.44 87 VAL A C 1
ATOM 712 O O . VAL A 1 87 ? -9.205 -16.006 -6.748 1.00 86.44 87 VAL A O 1
ATOM 715 N N . PHE A 1 88 ? -9.859 -13.925 -7.314 1.00 84.44 88 PHE A N 1
ATOM 716 C CA . PHE A 1 88 ? -11.238 -13.986 -6.843 1.00 84.44 88 PHE A CA 1
ATOM 717 C C . PHE A 1 88 ? -12.175 -13.701 -8.025 1.00 84.44 88 PHE A C 1
ATOM 719 O O . PHE A 1 88 ? -11.745 -13.040 -8.971 1.00 84.44 88 PHE A O 1
ATOM 726 N N . PRO A 1 89 ? -13.442 -14.159 -7.985 1.00 79.19 89 PRO A N 1
ATOM 727 C CA . PRO A 1 89 ? -14.376 -14.014 -9.107 1.00 79.19 89 PRO A CA 1
ATOM 728 C C . PRO A 1 89 ? -14.477 -12.586 -9.664 1.00 79.19 89 PRO A C 1
ATOM 730 O O . PRO A 1 89 ? -14.537 -12.409 -10.873 1.00 79.19 89 PRO A O 1
ATOM 733 N N . GLU A 1 90 ? -14.385 -11.579 -8.791 1.00 78.69 90 GLU A N 1
ATOM 734 C CA . GLU A 1 90 ? -14.519 -10.163 -9.155 1.00 78.69 90 GLU A CA 1
ATOM 735 C C . GLU A 1 90 ? -13.215 -9.363 -9.019 1.00 78.69 90 GLU A C 1
ATOM 737 O O . GLU A 1 90 ? -13.214 -8.147 -9.174 1.00 78.69 90 GLU A O 1
ATOM 742 N N . SER A 1 91 ? -12.088 -9.977 -8.645 1.00 78.25 91 SER A N 1
ATOM 743 C CA . SER A 1 91 ? -10.912 -9.197 -8.239 1.00 78.25 91 SER A CA 1
ATOM 744 C C . SER A 1 91 ? -9.608 -9.985 -8.273 1.00 78.25 91 SER A C 1
ATOM 746 O O . SER A 1 91 ? -9.562 -11.186 -8.013 1.00 78.25 91 SER A O 1
ATOM 748 N N . LEU A 1 92 ? -8.516 -9.272 -8.544 1.00 86.62 92 LEU A N 1
ATOM 749 C CA . LEU A 1 92 ? -7.165 -9.749 -8.283 1.00 86.62 92 LEU A CA 1
ATOM 750 C C . LEU A 1 92 ? -6.673 -9.080 -7.004 1.00 86.62 92 LEU A C 1
ATOM 752 O O . LEU A 1 92 ? -6.541 -7.857 -6.949 1.00 86.62 92 LEU A O 1
ATOM 756 N N . ILE A 1 93 ? -6.373 -9.888 -5.992 1.00 91.38 93 ILE A N 1
ATOM 757 C CA . ILE A 1 93 ? -5.729 -9.409 -4.770 1.00 91.38 93 ILE A CA 1
ATOM 758 C C . ILE A 1 93 ? -4.334 -10.012 -4.662 1.00 91.38 93 ILE A C 1
ATOM 760 O O . ILE A 1 93 ? -4.056 -11.078 -5.209 1.00 91.38 93 ILE A O 1
ATOM 764 N N . TYR A 1 94 ? -3.448 -9.346 -3.937 1.00 92.56 94 TYR A N 1
ATOM 765 C CA . TYR A 1 94 ? -2.060 -9.765 -3.793 1.00 92.56 94 TYR A CA 1
ATOM 766 C C . TYR A 1 94 ? -1.766 -10.039 -2.328 1.00 92.56 94 TYR A C 1
ATOM 768 O O . TYR A 1 94 ? -2.105 -9.234 -1.471 1.00 92.56 94 TYR A O 1
ATOM 776 N N . GLN A 1 95 ? -1.141 -11.167 -2.018 1.00 92.81 95 GLN A N 1
ATOM 777 C CA . GLN A 1 95 ? -0.876 -11.583 -0.648 1.00 92.81 95 GLN A CA 1
ATOM 778 C C . GLN A 1 95 ? 0.623 -11.678 -0.387 1.00 92.81 95 GLN A C 1
ATOM 780 O O . GLN A 1 95 ? 1.372 -12.261 -1.176 1.00 92.81 95 GLN A O 1
ATOM 785 N N . ARG A 1 96 ? 1.055 -11.159 0.761 1.00 90.88 96 ARG A N 1
ATOM 786 C CA . ARG A 1 96 ? 2.384 -11.432 1.304 1.00 90.88 96 ARG A CA 1
ATOM 787 C C . ARG A 1 96 ? 2.380 -12.805 1.977 1.00 90.88 96 ARG A C 1
ATOM 789 O O . ARG A 1 96 ? 1.672 -12.999 2.960 1.00 90.88 96 ARG A O 1
ATOM 796 N N . GLN A 1 97 ? 3.164 -13.750 1.466 1.00 83.62 97 GLN A N 1
ATOM 797 C CA . GLN A 1 97 ? 3.187 -15.138 1.961 1.00 83.62 97 GLN A CA 1
ATOM 798 C C . GLN A 1 97 ? 4.522 -15.594 2.529 1.00 83.62 97 GLN A C 1
ATOM 800 O O . GLN A 1 97 ? 4.627 -16.709 3.028 1.00 83.62 97 GLN A O 1
ATOM 805 N N . ASP A 1 98 ? 5.548 -14.762 2.464 1.00 80.12 98 ASP A N 1
ATOM 806 C CA . ASP A 1 98 ? 6.826 -15.069 3.069 1.00 80.12 98 ASP A CA 1
ATOM 807 C C . ASP A 1 98 ? 6.865 -14.587 4.517 1.00 80.12 98 ASP A C 1
ATOM 809 O O . ASP A 1 98 ? 6.429 -13.477 4.850 1.00 80.12 98 ASP A O 1
ATOM 813 N N . LEU A 1 99 ? 7.379 -15.454 5.395 1.00 62.25 99 LEU A N 1
ATOM 814 C CA . LEU A 1 99 ? 7.613 -15.121 6.796 1.00 62.25 99 LEU A CA 1
ATOM 815 C C . LEU A 1 99 ? 8.416 -13.814 6.877 1.00 62.25 99 LEU A C 1
ATOM 817 O O . LEU A 1 99 ? 9.289 -13.572 6.038 1.00 62.25 99 LEU A O 1
ATOM 821 N N . PRO A 1 100 ? 8.134 -12.943 7.861 1.00 57.91 100 PRO A N 1
ATOM 822 C CA . PRO A 1 100 ? 8.808 -11.662 7.948 1.00 57.91 100 PRO A CA 1
ATOM 823 C C . PRO A 1 100 ? 10.315 -11.904 8.041 1.00 57.91 100 PRO A C 1
ATOM 825 O O . PRO A 1 100 ? 10.803 -12.504 8.997 1.00 57.91 100 PRO A O 1
ATOM 828 N N . VAL A 1 101 ? 11.064 -11.383 7.064 1.00 55.62 101 VAL A N 1
ATOM 829 C CA . VAL A 1 101 ? 12.534 -11.505 6.971 1.00 55.62 101 VAL A CA 1
ATOM 830 C C . VAL A 1 101 ? 13.251 -10.904 8.203 1.00 55.62 101 VAL A C 1
ATOM 832 O O . VAL A 1 101 ? 14.446 -11.091 8.402 1.00 55.62 101 VAL A O 1
ATOM 835 N N . LYS A 1 102 ? 12.527 -10.239 9.114 1.00 48.75 102 LYS A N 1
ATOM 836 C CA . LYS A 1 102 ? 13.040 -9.722 10.388 1.00 48.75 102 LYS A CA 1
ATOM 837 C C . LYS A 1 102 ? 12.443 -10.447 11.599 1.00 48.75 102 LYS A C 1
ATOM 839 O O . LYS A 1 102 ? 11.603 -9.895 12.302 1.00 48.75 102 LYS A O 1
ATOM 844 N N . LYS A 1 103 ? 12.931 -11.662 11.874 1.00 43.78 103 LYS A N 1
ATOM 845 C CA . LYS A 1 103 ? 12.990 -12.220 13.246 1.00 43.78 103 LYS A CA 1
ATOM 846 C C . LYS A 1 103 ? 14.002 -13.356 13.467 1.00 43.78 103 LYS A C 1
ATOM 848 O O . LYS A 1 103 ? 14.144 -13.792 14.601 1.00 43.78 103 LYS A O 1
ATOM 853 N N . TYR A 1 104 ? 14.754 -13.783 12.448 1.00 43.88 104 TYR A N 1
ATOM 854 C CA . TYR A 1 104 ? 15.748 -14.860 12.602 1.00 43.88 104 TYR A CA 1
ATOM 855 C C . TYR A 1 104 ? 17.187 -14.388 12.866 1.00 43.88 104 TYR A C 1
ATOM 857 O O . TYR A 1 104 ? 17.963 -15.149 13.425 1.00 43.88 104 TYR A O 1
ATOM 865 N N . ILE A 1 105 ? 17.534 -13.118 12.614 1.00 46.44 105 ILE A N 1
ATOM 866 C CA . ILE A 1 105 ? 18.914 -12.628 12.836 1.00 46.44 105 ILE A CA 1
ATOM 867 C C . ILE A 1 105 ? 19.292 -12.586 14.333 1.00 46.44 105 ILE A C 1
ATOM 869 O O . ILE A 1 105 ? 20.455 -12.760 14.689 1.00 46.44 105 ILE A O 1
ATOM 873 N N . VAL A 1 106 ? 18.323 -12.393 15.239 1.00 49.62 106 VAL A N 1
ATOM 874 C CA . VAL A 1 106 ? 18.599 -12.392 16.691 1.00 49.62 106 VAL A CA 1
ATOM 875 C C . VAL A 1 106 ? 18.701 -13.819 17.243 1.00 49.6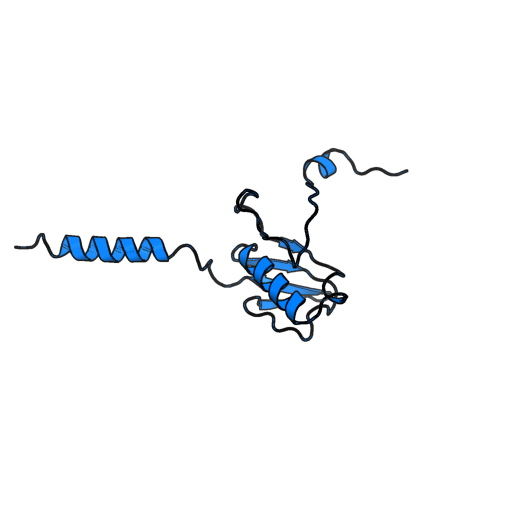2 106 VAL A C 1
ATOM 877 O O . VAL A 1 106 ? 19.541 -14.083 18.098 1.00 49.62 106 VAL A O 1
ATOM 880 N N . ALA A 1 107 ? 17.894 -14.751 16.725 1.00 46.91 107 ALA A N 1
ATOM 881 C CA . ALA A 1 107 ? 17.910 -16.145 17.165 1.00 46.91 107 ALA A CA 1
ATOM 882 C C . ALA A 1 107 ? 19.174 -16.888 16.698 1.00 46.91 107 ALA A C 1
ATOM 884 O O . ALA A 1 107 ? 19.734 -17.659 17.471 1.00 46.91 107 ALA A O 1
ATOM 885 N N . GLU A 1 108 ? 19.675 -16.610 15.489 1.00 44.88 108 GLU A N 1
ATOM 886 C CA . GLU A 1 108 ? 20.913 -17.223 14.986 1.00 44.88 108 GLU A CA 1
ATOM 887 C C . GLU A 1 108 ? 22.139 -16.795 15.802 1.00 44.88 108 GLU A C 1
ATOM 889 O O . GLU A 1 108 ? 22.950 -17.635 16.180 1.00 44.88 108 GLU A O 1
ATOM 894 N N . LYS A 1 109 ? 22.238 -15.509 16.177 1.00 50.91 109 LYS A N 1
ATOM 895 C CA . LYS A 1 109 ? 23.319 -15.041 17.061 1.00 50.91 109 LYS A CA 1
ATOM 896 C C . LYS A 1 109 ? 23.271 -15.695 18.443 1.00 50.91 109 LYS A C 1
ATOM 898 O O . LYS A 1 109 ? 24.320 -16.045 18.972 1.00 50.91 109 LYS A O 1
ATOM 903 N N . LEU A 1 110 ? 22.078 -15.884 19.013 1.00 55.34 110 LEU A N 1
ATOM 904 C CA . LEU A 1 110 ? 21.917 -16.542 20.314 1.00 55.34 110 LEU A CA 1
ATOM 905 C C . LEU A 1 110 ? 22.238 -18.043 20.250 1.00 55.34 110 LEU A C 1
ATOM 907 O O . LEU A 1 110 ? 22.880 -18.555 21.164 1.00 55.34 110 LEU A O 1
ATOM 911 N N . LEU A 1 111 ? 21.864 -18.736 19.169 1.00 54.00 111 LEU A N 1
ATOM 912 C CA . LEU A 1 111 ? 22.191 -20.153 18.976 1.00 54.00 111 LEU A CA 1
ATOM 913 C C . LEU A 1 111 ? 23.706 -20.374 18.866 1.00 54.00 111 LEU A C 1
ATOM 915 O O . LEU A 1 111 ? 24.235 -21.251 19.547 1.00 54.00 111 LEU A O 1
ATOM 919 N N . THR A 1 112 ? 24.427 -19.536 18.115 1.00 51.72 112 THR A N 1
ATOM 920 C CA . THR A 1 112 ? 25.894 -19.642 18.012 1.00 51.72 112 THR A CA 1
ATOM 921 C C . THR A 1 112 ? 26.588 -19.346 19.347 1.00 51.72 112 THR A C 1
ATOM 923 O O . THR A 1 112 ? 27.580 -19.992 19.684 1.00 51.72 112 THR A O 1
ATOM 926 N N . THR A 1 113 ? 26.057 -18.422 20.159 1.00 52.25 113 THR A N 1
ATOM 927 C CA . THR A 1 113 ? 26.593 -18.149 21.504 1.00 52.25 113 THR A CA 1
ATOM 928 C C . THR A 1 113 ? 26.336 -19.302 22.481 1.00 52.25 113 THR A C 1
ATOM 930 O O . THR A 1 113 ? 27.248 -19.677 23.213 1.00 52.25 113 THR A O 1
ATOM 933 N N . VAL A 1 114 ? 25.146 -19.913 22.483 1.00 56.09 114 VAL A N 1
ATOM 934 C CA . VAL A 1 114 ? 24.826 -21.037 23.389 1.00 56.09 114 VAL A CA 1
ATOM 935 C C . VAL A 1 114 ? 25.617 -22.302 23.031 1.00 56.09 114 VAL A C 1
ATOM 937 O O . VAL A 1 114 ? 26.079 -23.004 23.931 1.00 56.09 114 VAL A O 1
ATOM 940 N N . ILE A 1 115 ? 25.842 -22.572 21.741 1.00 55.97 115 ILE A N 1
ATOM 941 C CA . ILE A 1 115 ? 26.645 -23.724 21.298 1.00 55.97 115 ILE A CA 1
ATOM 942 C C . ILE A 1 115 ? 28.111 -2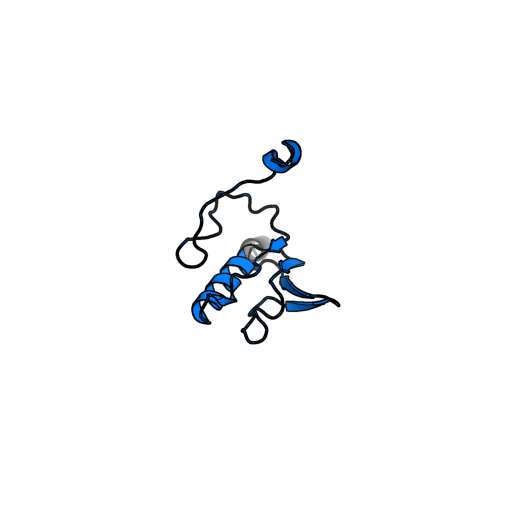3.578 21.743 1.00 55.97 115 ILE A C 1
ATOM 944 O O . ILE A 1 115 ? 28.683 -24.538 22.256 1.00 55.97 115 ILE A O 1
ATOM 948 N N . ASN A 1 116 ? 28.697 -22.378 21.643 1.00 54.31 116 ASN A N 1
ATOM 949 C CA . ASN A 1 116 ? 30.083 -22.147 22.071 1.00 54.31 116 ASN A CA 1
ATOM 950 C C . ASN A 1 116 ? 30.280 -22.211 23.595 1.00 54.31 116 ASN A C 1
ATOM 952 O O . ASN A 1 116 ? 31.343 -22.624 24.047 1.00 54.31 116 ASN A O 1
ATOM 956 N N . ILE A 1 117 ? 29.278 -21.848 24.404 1.00 57.84 117 ILE A N 1
ATOM 957 C CA . ILE A 1 117 ? 29.398 -21.915 25.874 1.00 57.84 117 ILE A CA 1
ATOM 958 C C . ILE A 1 117 ? 29.364 -23.371 26.375 1.00 57.84 117 ILE A C 1
ATOM 960 O O . ILE A 1 117 ? 30.044 -23.708 27.345 1.00 57.84 117 ILE A O 1
ATOM 964 N N . ASN A 1 118 ? 28.627 -24.259 25.701 1.00 51.69 118 ASN A N 1
ATOM 965 C CA . ASN A 1 118 ? 28.481 -25.656 26.123 1.00 51.69 118 ASN A CA 1
ATOM 966 C C . ASN A 1 118 ? 29.673 -26.558 25.757 1.00 51.69 118 ASN A C 1
ATOM 968 O O . ASN A 1 118 ? 29.762 -27.667 26.278 1.00 51.69 118 ASN A O 1
ATOM 972 N N . GLN A 1 119 ? 30.614 -26.095 24.925 1.00 53.94 119 GLN A N 1
ATOM 973 C CA . GLN A 1 119 ? 31.870 -26.814 24.670 1.00 53.94 119 GLN A CA 1
ATOM 974 C C . GLN A 1 119 ? 32.982 -26.484 25.681 1.00 53.94 119 GLN A C 1
ATOM 976 O O . GLN A 1 119 ? 33.965 -27.211 25.756 1.00 53.94 119 GLN A O 1
ATOM 981 N N . SER A 1 120 ? 32.832 -25.437 26.502 1.00 54.03 120 SER A N 1
ATOM 982 C CA . SER A 1 120 ? 33.857 -25.015 27.475 1.00 54.03 120 SER A CA 1
ATOM 983 C C . SER A 1 120 ? 33.625 -25.516 28.911 1.00 54.03 120 SER A C 1
ATOM 985 O O . SER A 1 120 ? 34.296 -25.051 29.828 1.00 54.03 120 SER A O 1
ATOM 987 N N . LYS A 1 121 ? 32.679 -26.442 29.135 1.00 53.06 121 LYS A N 1
ATOM 988 C CA . LYS A 1 121 ? 32.386 -27.031 30.462 1.00 53.06 121 LYS A CA 1
ATOM 989 C C . LYS A 1 121 ? 32.464 -28.565 30.520 1.00 53.06 121 LYS A C 1
ATOM 991 O O . LYS A 1 121 ? 31.931 -29.162 31.449 1.00 53.06 121 LYS A O 1
ATOM 996 N N . ILE A 1 122 ? 33.136 -29.200 29.559 1.00 48.62 122 ILE A N 1
ATOM 997 C CA . ILE A 1 122 ? 33.497 -30.624 29.634 1.00 48.62 122 ILE A CA 1
ATOM 998 C C . ILE A 1 122 ? 35.018 -30.745 29.491 1.00 48.62 122 ILE A C 1
ATOM 1000 O O . ILE A 1 122 ? 35.517 -31.161 28.450 1.00 48.62 122 ILE A O 1
ATOM 1004 N N . VAL A 1 123 ? 35.734 -30.315 30.532 1.00 41.56 123 VAL A N 1
ATOM 1005 C CA . VAL A 1 123 ? 37.050 -30.827 30.951 1.00 41.56 123 VAL A CA 1
ATOM 1006 C C . VAL A 1 123 ? 37.055 -30.811 32.472 1.00 41.56 123 VAL A C 1
ATOM 1008 O O . VAL A 1 123 ? 36.634 -29.771 33.029 1.00 41.56 123 VAL A O 1
#